Protein AF-A0A1Y3N345-F1 (afdb_monomer_lite)

Sequence (117 aa):
MEIDKEPIRRPPRFFGNREAVEAYVSHCRTNFASYPNRFPDEGRKVLYLLNNMGGFAYEWGSKLISRYPAYTNNSELFITRIKNTFGDPDLEFHHQRQFRALRQHGIGNALDYVNEF

Structure (mmCIF, N/CA/C/O backbone):
data_AF-A0A1Y3N345-F1
#
_entry.id   AF-A0A1Y3N345-F1
#
loop_
_atom_site.group_PDB
_atom_site.id
_atom_site.type_symbol
_atom_site.label_atom_id
_atom_site.label_alt_id
_atom_site.label_comp_id
_atom_site.label_asym_id
_atom_site.label_entity_id
_atom_site.label_seq_id
_atom_site.pdbx_PDB_ins_code
_atom_site.Cartn_x
_atom_site.Cartn_y
_atom_site.Cartn_z
_atom_site.occupancy
_atom_site.B_iso_or_equiv
_atom_site.auth_seq_id
_atom_site.auth_comp_id
_atom_site.auth_asym_id
_atom_site.auth_atom_id
_atom_site.pdbx_PDB_model_num
ATOM 1 N N . MET A 1 1 ? -23.787 -26.239 -9.155 1.00 37.50 1 MET A N 1
ATOM 2 C CA . MET A 1 1 ? -23.810 -24.904 -8.520 1.00 37.50 1 MET A CA 1
ATOM 3 C C . MET A 1 1 ? -22.422 -24.310 -8.704 1.00 37.50 1 MET A C 1
ATOM 5 O O . MET A 1 1 ? -21.595 -24.342 -7.804 1.00 37.50 1 MET A O 1
ATOM 9 N N . GLU A 1 2 ? -22.115 -23.916 -9.936 1.00 42.03 2 GLU A N 1
ATOM 10 C CA . GLU A 1 2 ? -20.820 -23.340 -10.282 1.00 42.03 2 GLU A CA 1
ATOM 11 C C . GLU A 1 2 ? -20.984 -21.836 -10.092 1.00 42.03 2 GLU A C 1
ATOM 13 O O . GLU A 1 2 ? -21.646 -21.170 -10.880 1.00 42.03 2 GLU A O 1
ATOM 18 N N . ILE A 1 3 ? -20.539 -21.333 -8.940 1.00 49.69 3 ILE A N 1
ATOM 19 C CA . ILE A 1 3 ? -20.496 -19.892 -8.708 1.00 49.69 3 ILE A CA 1
ATOM 20 C C . ILE A 1 3 ? -19.480 -19.370 -9.710 1.00 49.69 3 ILE A C 1
ATOM 22 O O . ILE A 1 3 ? -18.290 -19.652 -9.559 1.00 49.69 3 ILE A O 1
ATOM 26 N N . ASP A 1 4 ? -19.981 -18.679 -10.728 1.00 45.56 4 ASP A N 1
ATOM 27 C CA . ASP A 1 4 ? -19.209 -17.943 -11.713 1.00 45.56 4 ASP A CA 1
ATOM 28 C C . ASP A 1 4 ? -18.150 -17.113 -10.971 1.00 45.56 4 ASP A C 1
ATOM 30 O O . ASP A 1 4 ? -18.431 -16.126 -10.285 1.00 45.56 4 ASP A O 1
ATOM 34 N N . LYS A 1 5 ? -16.917 -17.626 -10.958 1.00 52.75 5 LYS A N 1
ATOM 35 C CA . LYS A 1 5 ? -15.772 -16.926 -10.391 1.00 52.75 5 LYS A CA 1
ATOM 36 C C . LYS A 1 5 ? -15.257 -16.026 -11.495 1.00 52.75 5 LYS A C 1
ATOM 38 O O . LYS A 1 5 ? -14.201 -16.325 -12.052 1.00 52.75 5 LYS A O 1
ATOM 43 N N . GLU A 1 6 ? -15.979 -14.944 -11.782 1.00 52.47 6 GLU A N 1
ATOM 44 C CA . GLU A 1 6 ? -15.460 -13.864 -12.618 1.00 52.47 6 GLU A CA 1
ATOM 45 C C . GLU A 1 6 ? -14.009 -13.588 -12.184 1.00 52.47 6 GLU A C 1
ATOM 47 O O . GLU A 1 6 ? -13.742 -13.334 -10.994 1.00 52.47 6 GLU A O 1
ATOM 52 N N . PRO A 1 7 ? -13.026 -13.769 -13.086 1.00 56.91 7 PRO A N 1
ATOM 53 C CA . PRO A 1 7 ? -11.632 -13.686 -12.711 1.00 56.91 7 PRO A CA 1
ATOM 54 C C . PRO A 1 7 ? -11.356 -12.244 -12.310 1.00 56.91 7 PRO A C 1
ATOM 56 O O . PRO A 1 7 ? -11.378 -11.343 -13.149 1.00 56.91 7 PRO A O 1
ATOM 59 N N . ILE A 1 8 ? -11.078 -12.030 -11.019 1.00 60.16 8 ILE A N 1
ATOM 60 C CA . ILE A 1 8 ? -10.605 -10.736 -10.528 1.00 60.16 8 ILE A CA 1
ATOM 61 C C . ILE A 1 8 ? -9.433 -10.348 -11.425 1.00 60.16 8 ILE A C 1
ATOM 63 O O . ILE A 1 8 ? -8.432 -11.074 -11.491 1.00 60.16 8 ILE A O 1
ATOM 67 N N . ARG A 1 9 ? -9.584 -9.236 -12.154 1.00 57.22 9 ARG A N 1
ATOM 68 C CA . ARG A 1 9 ? -8.538 -8.735 -13.040 1.00 57.22 9 ARG A CA 1
ATOM 69 C C . ARG A 1 9 ? -7.312 -8.491 -12.178 1.00 57.22 9 ARG A C 1
ATOM 71 O O . ARG A 1 9 ? -7.319 -7.624 -11.303 1.00 57.22 9 ARG A O 1
ATOM 78 N N . ARG A 1 10 ? -6.286 -9.321 -12.380 1.00 58.09 10 ARG A N 1
ATOM 79 C CA . ARG A 1 10 ? -5.028 -9.181 -11.656 1.00 58.09 10 ARG A CA 1
ATOM 80 C C . ARG A 1 10 ? -4.414 -7.861 -12.114 1.00 58.09 10 ARG A C 1
ATOM 82 O O . ARG A 1 10 ? -4.183 -7.723 -13.319 1.00 58.09 10 ARG A O 1
ATOM 89 N N . PRO A 1 11 ? -4.180 -6.892 -11.217 1.00 61.84 11 PRO A N 1
ATOM 90 C CA . PRO A 1 11 ? -3.441 -5.702 -11.593 1.00 61.84 11 PRO A CA 1
ATOM 91 C C . PRO A 1 11 ? -2.064 -6.097 -12.154 1.00 61.84 11 PRO A C 1
ATOM 93 O O . PRO A 1 11 ? -1.522 -7.154 -11.803 1.00 61.84 11 PRO A O 1
ATOM 96 N N . PRO A 1 12 ? -1.479 -5.263 -13.027 1.00 62.78 12 PRO A N 1
ATOM 97 C CA . PRO A 1 12 ? -0.092 -5.436 -13.437 1.00 62.78 12 PRO A CA 1
ATOM 98 C C . PRO A 1 12 ? 0.797 -5.488 -12.188 1.00 62.78 12 PRO A C 1
ATOM 100 O O . PRO A 1 12 ? 0.618 -4.687 -11.267 1.00 62.78 12 PRO A O 1
ATOM 103 N N . ARG A 1 13 ? 1.726 -6.454 -12.134 1.00 68.56 13 ARG A N 1
ATOM 104 C CA . ARG A 1 13 ? 2.612 -6.620 -10.972 1.00 68.56 13 ARG A CA 1
ATOM 105 C C . ARG A 1 13 ? 3.382 -5.328 -10.726 1.00 68.56 13 ARG A C 1
ATOM 107 O O . ARG A 1 13 ? 4.069 -4.832 -11.619 1.00 68.56 13 ARG A O 1
ATOM 114 N N . PHE A 1 14 ? 3.283 -4.814 -9.508 1.00 76.94 14 PHE A N 1
ATOM 115 C CA . PHE A 1 14 ? 3.962 -3.594 -9.104 1.00 76.94 14 PHE A CA 1
ATOM 116 C C . PHE A 1 14 ? 5.340 -3.913 -8.518 1.00 76.94 14 PHE A C 1
ATOM 118 O O . PHE A 1 14 ? 5.434 -4.554 -7.475 1.00 76.94 14 PHE A O 1
ATOM 125 N N . PHE A 1 15 ? 6.409 -3.452 -9.168 1.00 79.88 15 PHE A N 1
ATOM 126 C CA . PHE A 1 15 ? 7.792 -3.719 -8.744 1.00 79.88 15 PHE A CA 1
ATOM 127 C C . PHE A 1 15 ? 8.469 -2.546 -8.015 1.00 79.88 15 PHE A C 1
ATOM 129 O O . PHE A 1 15 ? 9.641 -2.653 -7.667 1.00 79.88 15 PHE A O 1
ATOM 136 N N . GLY A 1 16 ? 7.753 -1.443 -7.763 1.00 75.50 16 GLY A N 1
ATOM 137 C CA . GLY A 1 16 ? 8.324 -0.226 -7.161 1.00 75.50 16 GLY A CA 1
ATOM 138 C C . GLY A 1 16 ? 8.439 0.972 -8.110 1.00 75.50 16 GLY A C 1
ATOM 139 O O . GLY A 1 16 ? 8.977 2.000 -7.718 1.00 75.50 16 GLY A O 1
ATOM 140 N N . ASN A 1 17 ? 7.942 0.864 -9.347 1.00 80.00 17 ASN A N 1
ATOM 141 C CA . ASN A 1 17 ? 8.042 1.932 -10.346 1.00 80.00 17 ASN A CA 1
ATOM 142 C C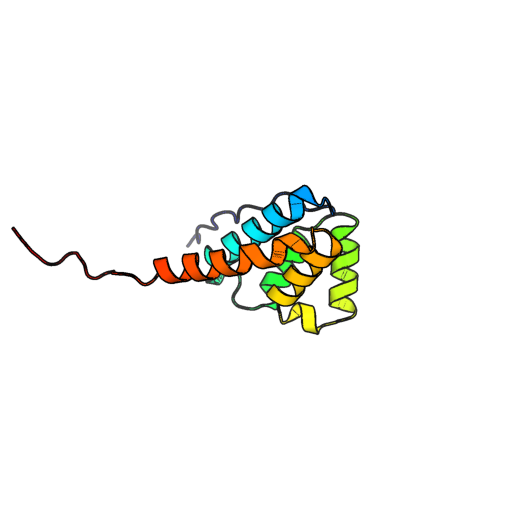 . ASN A 1 17 ? 7.076 3.081 -10.037 1.00 80.00 17 ASN A C 1
ATOM 144 O O . ASN A 1 17 ? 5.864 2.873 -10.030 1.00 80.00 17 ASN A O 1
ATOM 148 N N . ARG A 1 18 ? 7.597 4.299 -9.871 1.00 77.44 18 ARG A N 1
ATOM 149 C CA . ARG A 1 18 ? 6.826 5.502 -9.510 1.00 77.44 18 ARG A CA 1
ATOM 150 C C . ARG A 1 18 ? 5.619 5.764 -10.406 1.00 77.44 18 ARG A C 1
ATOM 152 O O . ARG A 1 18 ? 4.517 5.979 -9.912 1.00 77.44 18 ARG A O 1
ATOM 159 N N . GLU A 1 19 ? 5.809 5.651 -11.716 1.00 76.69 19 GLU A N 1
ATOM 160 C CA . GLU A 1 19 ? 4.760 5.868 -12.722 1.00 76.69 19 GLU A CA 1
ATOM 161 C C . GLU A 1 19 ? 3.628 4.832 -12.628 1.00 76.69 19 GLU A C 1
ATOM 163 O O . GLU A 1 19 ? 2.482 5.106 -12.978 1.00 76.69 19 GLU A O 1
ATOM 168 N N . ALA A 1 20 ? 3.926 3.639 -12.105 1.00 80.19 20 ALA A N 1
ATOM 169 C CA . ALA A 1 20 ? 2.959 2.560 -11.958 1.00 80.19 20 ALA A CA 1
ATOM 170 C C . ALA A 1 20 ? 2.189 2.613 -10.628 1.00 80.19 20 ALA A C 1
ATOM 172 O O . ALA A 1 20 ? 1.172 1.931 -10.515 1.00 80.19 20 ALA A O 1
ATOM 173 N N . VAL A 1 21 ? 2.631 3.397 -9.632 1.00 83.12 21 VAL A N 1
ATOM 174 C CA . VAL A 1 21 ? 2.012 3.450 -8.290 1.00 83.12 21 VAL A CA 1
ATOM 175 C C . VAL A 1 21 ? 0.553 3.887 -8.364 1.00 83.12 21 VAL A C 1
ATOM 177 O O . VAL A 1 21 ? -0.317 3.238 -7.786 1.00 83.12 21 VAL A O 1
ATOM 180 N N . GLU A 1 22 ? 0.267 4.966 -9.091 1.00 81.38 22 GLU A N 1
ATOM 181 C CA . GLU A 1 22 ? -1.089 5.517 -9.177 1.00 81.38 22 GLU A CA 1
ATOM 182 C C . GLU A 1 22 ? -2.038 4.584 -9.929 1.00 81.38 22 GLU A C 1
ATOM 184 O O . GLU A 1 22 ? -3.153 4.326 -9.465 1.00 81.38 22 GLU A O 1
ATOM 189 N N . ALA A 1 23 ? -1.582 4.022 -11.053 1.00 82.06 23 ALA A N 1
ATOM 190 C CA . ALA A 1 23 ? -2.345 3.042 -11.819 1.00 82.06 23 ALA A CA 1
ATOM 191 C C . ALA A 1 23 ? -2.625 1.785 -10.981 1.00 82.06 23 ALA A C 1
ATOM 193 O O . ALA A 1 23 ? -3.752 1.288 -10.948 1.00 82.06 23 ALA A O 1
ATOM 194 N N . TYR A 1 24 ? -1.619 1.315 -10.245 1.00 84.75 24 TYR A N 1
ATOM 195 C CA . TYR A 1 24 ? -1.712 0.169 -9.355 1.00 84.75 24 TYR A CA 1
ATOM 196 C C . TYR A 1 24 ? -2.726 0.381 -8.222 1.00 84.75 24 TYR A C 1
ATOM 198 O O . TYR A 1 24 ? -3.642 -0.428 -8.042 1.00 84.75 24 TYR A O 1
ATOM 206 N N . VAL A 1 25 ? -2.603 1.488 -7.482 1.00 85.62 25 VAL A N 1
ATOM 207 C CA . VAL A 1 25 ? -3.507 1.831 -6.375 1.00 85.62 25 VAL A CA 1
ATOM 208 C C . VAL A 1 25 ? -4.934 2.016 -6.881 1.00 85.62 25 VAL A C 1
ATOM 210 O O . VAL A 1 25 ? -5.871 1.490 -6.277 1.00 85.62 25 VAL A O 1
ATOM 213 N N . SER A 1 26 ? -5.108 2.725 -7.998 1.00 83.69 26 SER A N 1
ATOM 214 C CA . SER A 1 26 ? -6.426 2.952 -8.596 1.00 83.69 26 SER A CA 1
ATOM 215 C C . SER A 1 26 ? -7.085 1.631 -8.983 1.00 83.69 26 SER A C 1
ATOM 217 O O . SER A 1 26 ? -8.228 1.390 -8.607 1.00 83.69 26 SER A O 1
ATOM 219 N N . HIS A 1 27 ? -6.341 0.725 -9.623 1.00 83.62 27 HIS A N 1
ATOM 220 C CA . HIS A 1 27 ? -6.843 -0.596 -9.996 1.00 83.62 27 HIS A CA 1
ATOM 221 C C . HIS A 1 27 ? -7.230 -1.445 -8.775 1.00 83.62 27 HIS A C 1
ATOM 223 O O . HIS A 1 27 ? -8.261 -2.122 -8.780 1.00 83.62 27 HIS A O 1
ATOM 229 N N . CYS A 1 28 ? -6.435 -1.402 -7.701 1.00 84.50 28 CYS A N 1
ATOM 230 C CA . CYS A 1 28 ? -6.758 -2.106 -6.460 1.00 84.50 28 CYS A CA 1
ATOM 231 C C . CYS A 1 28 ? -8.041 -1.565 -5.824 1.00 84.50 28 CYS A C 1
ATOM 233 O O . CYS A 1 28 ? -8.919 -2.345 -5.463 1.00 84.50 28 CYS A O 1
ATOM 235 N N . ARG A 1 29 ? -8.192 -0.238 -5.755 1.00 85.00 29 ARG A N 1
ATOM 236 C CA . ARG A 1 29 ? -9.405 0.388 -5.222 1.00 85.00 29 ARG A CA 1
ATOM 237 C C . ARG A 1 29 ? -10.641 0.090 -6.073 1.00 85.00 29 ARG A C 1
ATOM 239 O O . ARG A 1 29 ? -11.692 -0.193 -5.504 1.00 85.00 29 ARG A O 1
ATOM 246 N N . THR A 1 30 ? -10.521 0.083 -7.403 1.00 82.06 30 THR A N 1
ATOM 247 C CA . THR A 1 30 ? -11.606 -0.357 -8.294 1.00 82.06 30 THR A CA 1
ATOM 248 C C . THR A 1 30 ? -12.008 -1.795 -7.984 1.00 82.06 30 THR A C 1
ATOM 250 O O . THR A 1 30 ? -13.185 -2.051 -7.772 1.00 82.06 30 THR A O 1
ATOM 253 N N . ASN A 1 31 ? -11.054 -2.720 -7.846 1.00 81.56 31 ASN A N 1
ATOM 254 C CA . ASN A 1 31 ? -11.361 -4.109 -7.490 1.00 81.56 31 ASN A CA 1
ATOM 255 C C . ASN A 1 31 ? -12.042 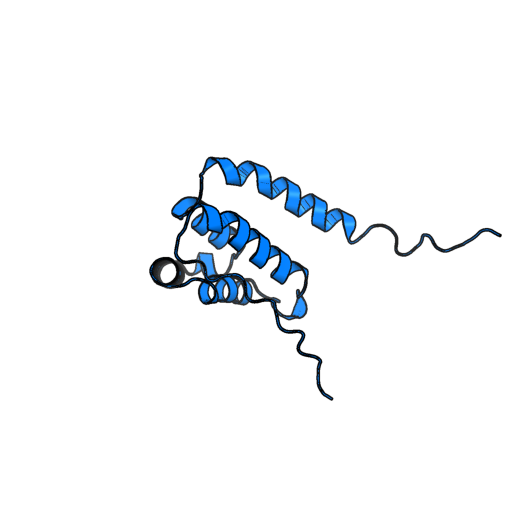-4.239 -6.116 1.00 81.56 31 ASN A C 1
ATOM 257 O O . ASN A 1 31 ? -12.963 -5.042 -5.967 1.00 81.56 31 ASN A O 1
ATOM 261 N N . PHE A 1 32 ? -11.637 -3.446 -5.120 1.00 83.50 32 PHE A N 1
ATOM 262 C CA . PHE A 1 32 ? -12.300 -3.433 -3.810 1.00 83.50 32 PHE A CA 1
ATOM 263 C C . PHE A 1 32 ? -13.742 -2.929 -3.889 1.00 83.50 32 PHE A C 1
ATOM 265 O O . PHE A 1 32 ? -14.603 -3.447 -3.182 1.00 83.50 32 PHE A O 1
ATOM 272 N N . ALA A 1 33 ? -14.005 -1.947 -4.754 1.00 80.25 33 ALA A N 1
ATOM 273 C CA . ALA A 1 33 ? -15.343 -1.412 -4.983 1.00 80.25 33 ALA A CA 1
ATOM 274 C C . ALA A 1 33 ? -16.222 -2.353 -5.825 1.00 80.25 33 ALA A C 1
ATOM 276 O O . ALA A 1 33 ? -17.408 -2.480 -5.542 1.00 80.25 33 ALA A O 1
ATOM 277 N N . SER A 1 34 ? -15.651 -3.027 -6.827 1.00 75.12 34 SER A N 1
ATOM 278 C CA . SER A 1 34 ? -16.368 -3.958 -7.708 1.00 75.12 34 SER A CA 1
ATOM 279 C C . SER A 1 34 ? -16.700 -5.285 -7.029 1.00 75.12 34 SER A C 1
ATOM 281 O O . SER A 1 34 ? -17.732 -5.877 -7.324 1.00 75.12 34 SER A O 1
ATOM 283 N N . TYR A 1 35 ? -15.859 -5.752 -6.099 1.00 79.88 35 TYR A N 1
ATOM 284 C CA . TYR A 1 35 ? -16.034 -7.047 -5.434 1.00 79.88 35 TYR A CA 1
ATOM 285 C C . TYR A 1 35 ? -16.061 -6.922 -3.902 1.00 79.88 35 TYR A C 1
ATOM 287 O O . TYR A 1 35 ? -15.253 -7.563 -3.220 1.00 79.88 35 TYR A O 1
ATOM 295 N N . PRO A 1 36 ? -17.000 -6.157 -3.314 1.00 76.75 36 PRO A N 1
ATOM 296 C CA . PRO A 1 36 ? -17.034 -5.920 -1.868 1.00 76.75 36 PRO A CA 1
ATOM 297 C C . PRO A 1 36 ? -17.171 -7.225 -1.067 1.00 76.75 36 PRO A C 1
ATOM 299 O O . PRO A 1 36 ? -16.556 -7.376 -0.015 1.00 76.75 36 PRO A O 1
ATOM 302 N N . ASN A 1 37 ? -17.881 -8.220 -1.611 1.00 78.62 37 ASN A N 1
ATOM 303 C CA . ASN A 1 37 ? -18.072 -9.526 -0.974 1.00 78.62 37 ASN A CA 1
ATOM 304 C C . ASN A 1 37 ? -16.776 -10.365 -0.875 1.00 78.62 37 ASN A C 1
ATOM 306 O O . ASN A 1 37 ? -16.686 -11.293 -0.077 1.00 78.62 37 ASN A O 1
ATOM 310 N N . ARG A 1 38 ? -15.752 -10.061 -1.688 1.00 75.38 38 ARG A N 1
ATOM 311 C CA . ARG A 1 38 ? -14.443 -10.749 -1.670 1.00 75.38 38 ARG A CA 1
ATOM 312 C C . ARG A 1 38 ? -13.429 -10.065 -0.755 1.00 75.38 38 ARG A C 1
ATOM 314 O O . ARG A 1 38 ? -12.436 -10.691 -0.385 1.00 75.38 38 ARG A O 1
ATOM 321 N N . PHE A 1 39 ? -13.698 -8.820 -0.365 1.00 81.44 39 PHE A N 1
ATOM 322 C CA . PHE A 1 39 ? -12.849 -8.013 0.508 1.00 81.44 39 PHE A CA 1
ATOM 323 C C . PHE A 1 39 ? -13.629 -7.484 1.729 1.00 81.44 39 PHE A C 1
ATOM 325 O O . PHE A 1 39 ? -13.700 -6.267 1.920 1.00 81.44 39 PHE A O 1
ATOM 332 N N . PRO A 1 40 ? -14.218 -8.375 2.557 1.00 80.75 40 PRO A N 1
ATOM 333 C CA . PRO A 1 40 ? -15.055 -7.976 3.692 1.00 80.75 40 PRO A CA 1
ATOM 334 C C . PRO A 1 40 ? -14.269 -7.324 4.842 1.00 80.75 40 PRO A C 1
ATOM 336 O O . PRO A 1 40 ? -14.857 -6.631 5.666 1.00 80.75 40 PRO A O 1
ATOM 339 N N . ASP A 1 41 ? -12.951 -7.514 4.893 1.00 87.44 41 ASP A N 1
ATOM 340 C CA . ASP A 1 41 ? -12.068 -6.969 5.923 1.00 87.44 41 ASP A CA 1
ATOM 341 C C . ASP A 1 41 ? -10.840 -6.277 5.327 1.00 87.44 41 ASP A C 1
ATOM 343 O O . ASP A 1 41 ? -10.389 -6.559 4.212 1.00 87.44 41 ASP A O 1
ATOM 347 N N . GLU A 1 42 ? -10.293 -5.347 6.108 1.00 85.50 42 GLU A N 1
ATOM 348 C CA . GLU A 1 42 ? -9.113 -4.564 5.741 1.00 85.50 42 GLU A CA 1
ATOM 349 C C . GLU A 1 42 ? -7.877 -5.452 5.549 1.00 85.50 42 GLU A C 1
ATOM 351 O O . GLU A 1 42 ? -7.093 -5.216 4.630 1.00 85.50 42 GLU A O 1
ATOM 356 N N . GLY A 1 43 ? -7.760 -6.535 6.325 1.00 86.12 43 GLY A N 1
ATOM 357 C CA . GLY A 1 43 ? -6.683 -7.515 6.191 1.00 86.12 43 GLY A CA 1
ATOM 358 C C . GLY A 1 43 ? -6.638 -8.145 4.801 1.00 86.12 43 GLY A C 1
ATOM 359 O O . GLY A 1 43 ? -5.585 -8.167 4.165 1.00 86.12 43 GLY A O 1
ATOM 360 N N . ARG A 1 44 ? -7.781 -8.589 4.267 1.00 86.12 44 ARG A N 1
ATOM 361 C CA . ARG A 1 44 ? -7.883 -9.132 2.903 1.00 86.12 44 ARG A CA 1
ATOM 362 C C . ARG A 1 44 ? -7.529 -8.102 1.834 1.00 86.12 44 ARG A C 1
ATOM 364 O O . ARG A 1 44 ? -6.888 -8.467 0.849 1.00 86.12 44 ARG A O 1
ATOM 371 N N . LYS A 1 45 ? -7.883 -6.826 2.023 1.00 88.25 45 LYS A N 1
ATOM 372 C CA . LYS A 1 45 ? -7.481 -5.738 1.110 1.00 88.25 45 LYS A CA 1
ATOM 373 C C . LYS A 1 45 ? -5.969 -5.522 1.128 1.00 88.25 45 LYS A C 1
ATOM 375 O O . LYS A 1 45 ? -5.352 -5.434 0.069 1.00 88.25 45 LYS A O 1
ATOM 380 N N . VAL A 1 46 ? -5.358 -5.497 2.312 1.00 88.69 46 VAL A N 1
ATOM 381 C CA . VAL A 1 46 ? -3.903 -5.343 2.476 1.00 88.69 46 VAL A CA 1
ATOM 382 C C . VAL A 1 46 ? -3.156 -6.535 1.889 1.00 88.69 46 VAL A C 1
ATOM 384 O O . VAL A 1 46 ? -2.189 -6.352 1.157 1.00 88.69 46 VAL A O 1
ATOM 387 N N . LEU A 1 47 ? -3.630 -7.758 2.128 1.00 87.75 47 LEU A N 1
ATOM 388 C CA . LEU A 1 47 ? -3.052 -8.963 1.533 1.00 87.75 47 LEU A CA 1
ATOM 389 C C . LEU A 1 47 ? -3.189 -8.972 0.010 1.00 87.75 47 LEU A C 1
ATOM 391 O O . LEU A 1 47 ? -2.278 -9.416 -0.683 1.00 87.75 47 LEU A O 1
ATOM 395 N N . TYR A 1 48 ? -4.299 -8.469 -0.531 1.00 87.75 48 TYR A N 1
ATOM 396 C CA . TYR A 1 48 ? -4.454 -8.301 -1.973 1.00 87.75 48 TYR A CA 1
ATOM 397 C C . TYR A 1 48 ? -3.463 -7.277 -2.529 1.00 87.75 48 TYR A C 1
ATOM 399 O O . TYR A 1 48 ? -2.817 -7.545 -3.541 1.00 87.75 48 TYR A O 1
ATOM 407 N N . LEU A 1 49 ? -3.284 -6.143 -1.845 1.00 88.69 49 LEU A N 1
ATOM 408 C CA . LEU A 1 49 ? -2.255 -5.165 -2.193 1.00 88.69 49 LEU A CA 1
ATOM 409 C C . LEU A 1 49 ? -0.855 -5.778 -2.107 1.00 88.69 49 LEU A C 1
ATOM 411 O O . LEU A 1 49 ? -0.028 -5.513 -2.961 1.00 88.69 49 LEU A O 1
ATOM 415 N N . LEU A 1 50 ? -0.556 -6.611 -1.118 1.00 88.06 50 LEU A N 1
ATOM 416 C CA . LEU A 1 50 ? 0.763 -7.226 -1.013 1.00 88.06 50 LEU A CA 1
ATOM 417 C 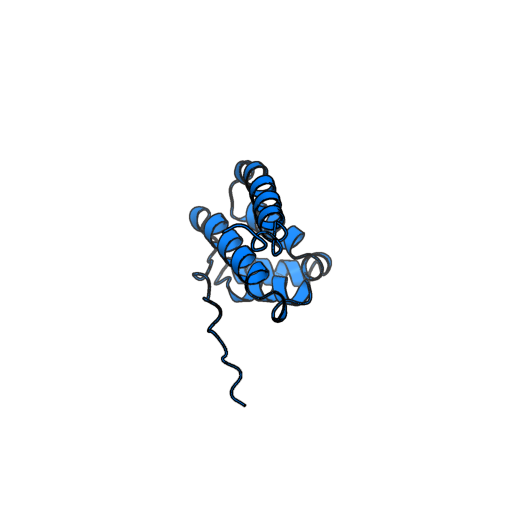C . LEU A 1 50 ? 1.000 -8.257 -2.126 1.00 88.06 50 LEU A C 1
ATOM 419 O O . LEU A 1 50 ? 2.031 -8.221 -2.786 1.00 88.06 50 LEU A O 1
ATOM 423 N N . ASN A 1 51 ? 0.032 -9.142 -2.380 1.00 86.19 51 ASN A N 1
ATOM 424 C CA . ASN A 1 51 ? 0.150 -10.220 -3.371 1.00 86.19 51 ASN A CA 1
ATOM 425 C C . ASN A 1 51 ? 0.329 -9.727 -4.811 1.00 86.19 51 ASN A C 1
ATOM 427 O O . ASN A 1 51 ? 0.827 -10.466 -5.659 1.00 86.19 51 ASN A O 1
ATOM 431 N N . ASN A 1 52 ? -0.102 -8.502 -5.104 1.00 85.00 52 ASN A N 1
ATOM 432 C CA . ASN A 1 52 ? 0.072 -7.901 -6.420 1.00 85.00 52 ASN A CA 1
ATOM 433 C C . ASN A 1 52 ? 1.348 -7.044 -6.536 1.00 85.00 52 ASN A C 1
ATOM 435 O O . ASN A 1 52 ? 1.645 -6.522 -7.614 1.00 85.00 52 ASN A O 1
ATOM 439 N N . MET A 1 53 ? 2.136 -6.941 -5.463 1.00 86.50 53 MET A N 1
ATOM 440 C CA . MET A 1 53 ? 3.505 -6.433 -5.516 1.00 86.50 53 MET A CA 1
ATOM 441 C C . MET A 1 53 ? 4.478 -7.552 -5.886 1.00 86.50 53 MET A C 1
ATOM 443 O O . MET A 1 53 ? 4.266 -8.723 -5.578 1.00 86.50 53 MET A O 1
ATOM 447 N N . GLY A 1 54 ? 5.580 -7.190 -6.533 1.00 84.56 54 GLY A N 1
ATOM 448 C CA . GLY A 1 54 ? 6.671 -8.095 -6.870 1.00 84.56 54 GLY A CA 1
ATOM 449 C C . GLY A 1 54 ? 8.030 -7.515 -6.494 1.00 84.56 54 GLY A C 1
ATOM 450 O O . GLY A 1 54 ? 8.188 -6.303 -6.347 1.00 84.56 54 GLY A O 1
ATOM 451 N N . GLY A 1 55 ? 9.022 -8.396 -6.352 1.00 84.56 55 GLY A N 1
ATOM 452 C CA . GLY A 1 55 ? 10.413 -8.019 -6.090 1.00 84.56 55 GLY A CA 1
ATOM 453 C C . GLY A 1 55 ? 10.568 -7.141 -4.847 1.00 84.56 55 GLY A C 1
ATOM 454 O O . GLY A 1 55 ? 10.018 -7.444 -3.787 1.00 84.56 55 GLY A O 1
ATOM 455 N N . PHE A 1 56 ? 11.277 -6.023 -5.005 1.00 85.00 56 PHE A N 1
ATOM 456 C CA . PHE A 1 56 ? 11.593 -5.093 -3.921 1.00 85.00 56 PHE A CA 1
ATOM 457 C C . PHE A 1 56 ? 10.348 -4.524 -3.219 1.00 85.00 56 PHE A C 1
ATOM 459 O O . PHE A 1 56 ? 10.337 -4.389 -1.995 1.00 85.00 56 PHE A O 1
ATOM 466 N N . ALA A 1 57 ? 9.274 -4.238 -3.963 1.00 86.44 57 ALA A N 1
ATOM 467 C CA . ALA A 1 57 ? 8.039 -3.708 -3.384 1.00 86.44 57 ALA A CA 1
ATOM 468 C C . ALA A 1 57 ? 7.356 -4.718 -2.448 1.00 86.44 57 ALA A C 1
ATOM 470 O O . ALA A 1 57 ? 6.885 -4.344 -1.373 1.00 86.44 57 ALA A O 1
ATOM 471 N N . TYR A 1 58 ? 7.358 -6.003 -2.821 1.00 88.19 58 TYR A N 1
ATOM 472 C CA . TYR A 1 58 ? 6.832 -7.071 -1.972 1.00 88.19 58 TYR A CA 1
ATOM 473 C C . TYR A 1 58 ? 7.673 -7.238 -0.705 1.00 88.19 58 TYR A C 1
ATOM 475 O O . TYR A 1 58 ? 7.123 -7.289 0.393 1.00 88.19 58 TYR A O 1
ATOM 483 N N . GLU A 1 59 ? 9.004 -7.279 -0.833 1.00 88.19 59 GLU A N 1
ATOM 484 C CA . GLU A 1 59 ? 9.894 -7.399 0.327 1.00 88.19 59 GLU A CA 1
ATOM 485 C C . GLU A 1 59 ? 9.716 -6.239 1.310 1.00 88.19 59 GLU A C 1
ATOM 487 O O . GLU A 1 59 ? 9.623 -6.452 2.522 1.00 88.19 59 GLU A O 1
ATOM 492 N N . TRP A 1 60 ? 9.627 -5.011 0.795 1.00 90.19 60 TRP A N 1
ATOM 493 C CA . TRP A 1 60 ? 9.342 -3.827 1.596 1.00 90.19 60 TRP A CA 1
ATOM 494 C C . TRP A 1 60 ? 7.980 -3.930 2.295 1.00 90.19 60 TRP A C 1
ATOM 496 O O . TRP A 1 60 ? 7.895 -3.740 3.511 1.00 90.19 60 TRP A O 1
ATOM 506 N N . GLY A 1 61 ? 6.927 -4.280 1.550 1.00 87.38 61 GLY A N 1
ATOM 507 C CA . GLY A 1 61 ? 5.563 -4.369 2.071 1.00 87.38 61 GLY A CA 1
ATOM 508 C C . GLY A 1 61 ? 5.426 -5.454 3.135 1.00 87.38 61 GLY A C 1
ATOM 509 O O . GLY A 1 61 ? 4.858 -5.207 4.198 1.00 87.38 61 GLY A O 1
ATOM 510 N N . SER A 1 62 ? 6.024 -6.623 2.895 1.00 89.06 62 SER A N 1
ATOM 511 C CA . SER A 1 62 ? 6.038 -7.756 3.822 1.00 89.06 62 SER A CA 1
ATOM 512 C C . SER A 1 62 ? 6.749 -7.395 5.128 1.00 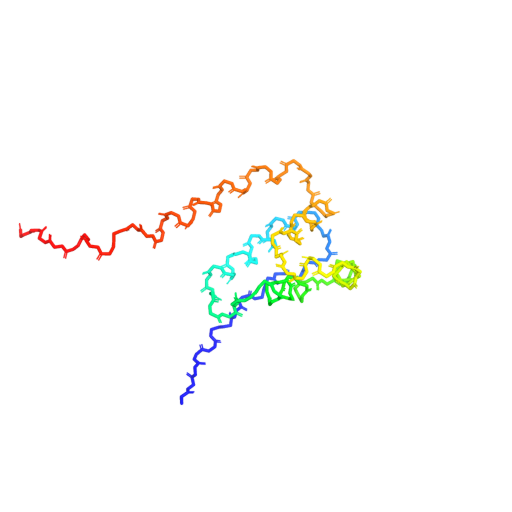89.06 62 SER A C 1
ATOM 514 O O . SER A 1 62 ? 6.253 -7.703 6.212 1.00 89.06 62 SER A O 1
ATOM 516 N N . LYS A 1 63 ? 7.892 -6.697 5.054 1.00 90.38 63 LYS A N 1
ATOM 517 C CA . LYS A 1 63 ? 8.602 -6.206 6.247 1.00 90.38 63 LYS A CA 1
ATOM 518 C C . LYS A 1 63 ? 7.781 -5.159 7.000 1.00 90.38 63 LYS A C 1
ATOM 520 O O . LYS A 1 63 ? 7.759 -5.181 8.230 1.00 90.38 63 LYS A O 1
ATOM 525 N N . LEU A 1 64 ? 7.090 -4.266 6.286 1.00 87.69 64 LEU A N 1
ATOM 526 C CA . LEU A 1 64 ? 6.268 -3.219 6.892 1.00 87.69 64 LEU A CA 1
ATOM 527 C C . LEU A 1 64 ? 5.110 -3.812 7.705 1.00 87.69 64 LEU A C 1
ATOM 529 O O . LEU A 1 64 ? 4.971 -3.473 8.878 1.00 87.69 64 LEU A O 1
ATOM 533 N N . ILE A 1 65 ? 4.322 -4.720 7.122 1.00 88.06 65 ILE A N 1
ATOM 534 C CA . ILE A 1 65 ? 3.176 -5.328 7.820 1.00 88.06 65 ILE A CA 1
ATOM 535 C C . ILE A 1 65 ? 3.615 -6.255 8.958 1.00 88.06 65 ILE A C 1
ATOM 537 O O . ILE A 1 65 ? 2.949 -6.315 9.988 1.00 88.06 65 ILE A O 1
ATOM 541 N N . SER A 1 66 ? 4.761 -6.933 8.810 1.00 88.44 66 SER A N 1
ATOM 542 C CA . SER A 1 66 ? 5.314 -7.787 9.864 1.00 88.44 66 SER A CA 1
ATOM 543 C C . SER A 1 66 ? 5.799 -6.972 11.061 1.00 88.44 66 SER A C 1
ATOM 545 O O . SER A 1 66 ? 5.722 -7.446 12.191 1.00 88.44 66 SER A O 1
ATOM 547 N N . ARG A 1 67 ? 6.320 -5.763 10.825 1.00 87.81 67 ARG A N 1
ATOM 548 C CA . ARG A 1 67 ? 6.824 -4.878 11.881 1.00 87.81 67 ARG A CA 1
ATOM 549 C C . ARG A 1 67 ? 5.723 -4.027 12.510 1.00 87.81 67 ARG A C 1
ATOM 551 O O . ARG A 1 67 ? 5.827 -3.666 13.678 1.00 87.81 67 ARG A O 1
ATOM 558 N N . TYR A 1 68 ? 4.687 -3.697 11.744 1.00 87.50 68 TYR A N 1
ATOM 559 C CA . TYR A 1 68 ? 3.635 -2.774 12.149 1.00 87.50 68 TYR A CA 1
ATOM 560 C C . TYR A 1 68 ? 2.249 -3.342 11.790 1.00 87.50 68 TYR A C 1
ATOM 562 O O . TYR A 1 68 ? 1.710 -3.046 10.720 1.00 87.50 68 TYR A O 1
ATOM 570 N N . PRO A 1 69 ? 1.610 -4.103 12.696 1.00 84.56 69 PRO A N 1
ATOM 571 C CA . PRO A 1 69 ? 0.316 -4.740 12.429 1.00 84.56 69 PRO A CA 1
ATOM 572 C C . PRO A 1 69 ? -0.831 -3.739 12.200 1.00 84.56 69 PRO A C 1
ATOM 574 O O . PRO A 1 69 ? -1.859 -4.094 11.628 1.00 84.56 69 PRO A O 1
ATOM 577 N N . ALA A 1 70 ? -0.653 -2.470 12.585 1.00 81.00 70 ALA A N 1
ATOM 578 C CA . ALA A 1 70 ? -1.603 -1.394 12.303 1.00 81.00 70 ALA A CA 1
ATOM 579 C C . ALA A 1 70 ? -1.886 -1.217 10.797 1.00 81.00 70 ALA A C 1
ATOM 581 O O . ALA A 1 70 ? -3.007 -0.875 10.429 1.00 81.00 70 ALA A O 1
ATOM 582 N N . TYR A 1 71 ? -0.907 -1.497 9.926 1.00 80.62 71 TYR A N 1
ATOM 583 C CA . TYR A 1 71 ? -1.091 -1.411 8.472 1.00 80.62 71 TYR A CA 1
ATOM 584 C C . TYR A 1 71 ? -1.912 -2.572 7.907 1.00 80.62 71 TYR A C 1
ATOM 586 O O . TYR A 1 71 ? -2.524 -2.416 6.860 1.00 80.62 71 TYR A O 1
ATOM 594 N N . THR A 1 72 ? -1.976 -3.713 8.600 1.00 84.69 72 THR A N 1
ATOM 595 C CA . THR A 1 72 ? -2.806 -4.862 8.202 1.00 84.69 72 THR A CA 1
ATOM 596 C C . THR A 1 72 ? -4.290 -4.602 8.457 1.00 84.69 72 THR A C 1
ATOM 598 O O . THR A 1 72 ? -5.141 -5.119 7.743 1.00 84.69 72 THR A O 1
ATOM 601 N N . ASN A 1 73 ? -4.610 -3.764 9.445 1.00 86.12 73 ASN A N 1
ATOM 602 C CA . ASN A 1 73 ? -5.989 -3.428 9.812 1.00 86.12 73 ASN A CA 1
ATOM 603 C C . ASN A 1 73 ? -6.510 -2.155 9.129 1.00 86.12 73 ASN A C 1
ATOM 605 O O . ASN A 1 73 ? -7.633 -1.737 9.398 1.00 86.12 73 ASN A O 1
ATOM 609 N N . ASN A 1 74 ? -5.703 -1.516 8.279 1.00 84.88 74 ASN A N 1
ATOM 610 C CA . ASN A 1 74 ? -6.076 -0.277 7.609 1.00 84.88 74 ASN A CA 1
ATOM 611 C C . ASN A 1 74 ? -5.457 -0.218 6.209 1.00 84.88 74 ASN A C 1
ATOM 613 O O . ASN A 1 74 ? -4.297 0.165 6.032 1.00 84.88 74 ASN A O 1
ATOM 617 N N . SER A 1 75 ? -6.255 -0.594 5.208 1.00 85.12 75 SER A N 1
ATOM 618 C CA . SER A 1 75 ? -5.801 -0.644 3.818 1.00 85.12 75 SER A CA 1
ATOM 619 C C . SER A 1 75 ? -5.456 0.736 3.262 1.00 85.12 75 SER A C 1
ATOM 621 O O . SER A 1 75 ? -4.486 0.862 2.518 1.00 85.12 75 SER A O 1
ATOM 623 N N . GLU A 1 76 ? -6.162 1.788 3.677 1.00 84.69 76 GLU A N 1
ATOM 624 C CA . GLU A 1 76 ? -5.875 3.160 3.248 1.00 84.69 76 GLU A CA 1
ATOM 625 C C . GLU A 1 76 ? -4.557 3.678 3.835 1.00 84.69 76 GLU A C 1
ATOM 627 O O . GLU A 1 76 ? -3.769 4.289 3.118 1.00 84.69 76 GLU A O 1
ATOM 632 N N . LEU A 1 77 ? -4.253 3.356 5.097 1.00 84.69 77 LEU A N 1
ATOM 633 C CA . LEU A 1 77 ? -2.959 3.684 5.701 1.00 84.69 77 LEU A CA 1
ATOM 634 C C . LEU A 1 77 ? -1.806 2.989 4.960 1.00 84.69 77 LEU A C 1
ATOM 636 O O . LEU A 1 77 ? -0.750 3.586 4.738 1.00 84.69 77 LEU A O 1
ATOM 640 N N . PHE A 1 78 ? -2.012 1.737 4.543 1.00 86.56 78 PHE A N 1
ATOM 641 C CA . PHE A 1 78 ? -1.046 1.008 3.725 1.00 86.56 78 PHE A CA 1
ATOM 642 C C . PHE A 1 78 ? -0.890 1.637 2.331 1.00 86.56 78 PHE A C 1
ATOM 644 O O . PHE A 1 78 ? 0.237 1.834 1.883 1.00 86.56 78 PHE A O 1
ATOM 651 N N . ILE A 1 79 ? -1.986 2.050 1.684 1.00 87.88 79 ILE A N 1
ATOM 652 C CA . ILE A 1 79 ? -1.967 2.762 0.394 1.00 87.88 79 ILE A CA 1
ATOM 653 C C . ILE A 1 79 ? -1.211 4.090 0.484 1.00 87.88 79 ILE A C 1
ATOM 655 O O . ILE A 1 79 ? -0.325 4.331 -0.335 1.00 87.88 79 ILE A O 1
ATOM 659 N N . THR A 1 80 ? -1.500 4.927 1.482 1.00 86.06 80 THR A N 1
ATOM 660 C CA . THR A 1 80 ? -0.756 6.173 1.727 1.00 86.06 80 THR A CA 1
ATOM 661 C C . THR A 1 80 ? 0.727 5.878 1.917 1.00 86.06 80 THR A C 1
ATOM 663 O O . THR A 1 80 ? 1.587 6.568 1.372 1.00 86.06 80 THR A O 1
ATOM 666 N N . ARG A 1 81 ? 1.076 4.807 2.634 1.00 85.81 81 ARG A N 1
ATOM 667 C CA . ARG A 1 81 ? 2.483 4.455 2.834 1.00 85.81 81 ARG A CA 1
ATOM 668 C C . ARG A 1 81 ? 3.169 3.983 1.549 1.00 85.81 81 ARG A C 1
ATOM 670 O O . ARG A 1 81 ? 4.336 4.319 1.347 1.00 85.81 81 ARG A O 1
ATOM 677 N N . ILE A 1 82 ? 2.462 3.257 0.680 1.00 86.88 82 ILE A N 1
ATOM 678 C CA . ILE A 1 82 ? 2.940 2.878 -0.661 1.00 86.88 82 ILE A CA 1
ATOM 679 C C . ILE A 1 82 ? 3.206 4.138 -1.490 1.00 86.88 82 ILE A C 1
ATOM 681 O O . ILE A 1 82 ? 4.297 4.279 -2.039 1.00 86.88 82 ILE A O 1
ATOM 685 N N . LYS A 1 83 ? 2.248 5.070 -1.538 1.00 85.12 83 LYS A N 1
ATOM 686 C CA . LYS A 1 83 ? 2.370 6.335 -2.278 1.00 85.12 83 LYS A CA 1
ATOM 687 C C . LYS A 1 83 ? 3.515 7.203 -1.769 1.00 85.12 83 LYS A C 1
ATOM 689 O O . LYS A 1 83 ? 4.305 7.679 -2.569 1.00 85.12 83 LYS A O 1
ATOM 694 N N . ASN A 1 84 ? 3.681 7.324 -0.456 1.00 84.44 84 ASN A N 1
ATOM 695 C CA . ASN A 1 84 ? 4.803 8.064 0.123 1.00 84.44 84 ASN A CA 1
ATOM 696 C C . ASN A 1 84 ? 6.168 7.415 -0.148 1.00 84.44 84 ASN A C 1
ATOM 698 O O . ASN A 1 84 ? 7.175 8.109 -0.202 1.00 84.44 84 ASN A O 1
ATOM 702 N N . THR A 1 85 ? 6.222 6.087 -0.284 1.00 85.56 85 THR A N 1
ATOM 703 C CA . THR A 1 85 ? 7.496 5.373 -0.472 1.00 85.56 85 THR A CA 1
ATOM 704 C C . THR A 1 85 ? 7.906 5.289 -1.937 1.00 85.56 85 THR A C 1
ATOM 706 O O . THR A 1 85 ? 9.084 5.425 -2.249 1.00 85.56 85 THR A O 1
ATOM 709 N N . PHE A 1 86 ? 6.948 5.044 -2.830 1.00 84.81 86 PHE A N 1
ATOM 710 C CA . PHE A 1 86 ? 7.218 4.793 -4.244 1.00 84.81 86 PHE A CA 1
ATOM 711 C C . PHE A 1 86 ? 6.672 5.874 -5.178 1.00 84.81 86 PHE A C 1
ATOM 713 O O . PHE A 1 86 ? 7.036 5.878 -6.346 1.00 84.81 86 PHE A O 1
ATOM 720 N N . GLY A 1 87 ? 5.766 6.733 -4.715 1.00 77.94 87 GLY A N 1
ATOM 721 C CA . GLY A 1 87 ? 5.054 7.722 -5.524 1.00 77.94 87 GLY A CA 1
ATOM 722 C C . GLY A 1 87 ? 5.651 9.130 -5.468 1.00 77.94 87 GLY A C 1
ATOM 723 O O . GLY A 1 87 ? 6.813 9.347 -5.119 1.00 77.94 87 GLY A O 1
ATOM 724 N N . ASP A 1 88 ? 4.842 10.103 -5.877 1.00 67.12 88 ASP A N 1
ATOM 725 C CA . ASP A 1 88 ? 5.106 11.534 -5.714 1.00 67.12 88 ASP A CA 1
ATOM 726 C C . ASP A 1 88 ? 4.307 12.045 -4.505 1.00 67.12 88 ASP A C 1
ATOM 728 O O . ASP A 1 88 ? 3.089 11.837 -4.480 1.00 67.12 88 ASP A O 1
ATOM 732 N N . PRO A 1 89 ? 4.930 12.712 -3.515 1.00 58.47 89 PRO A N 1
ATOM 733 C CA . PRO A 1 89 ? 4.210 13.239 -2.352 1.00 58.47 89 PRO A CA 1
ATOM 734 C C . PRO A 1 89 ? 3.109 14.253 -2.726 1.00 58.47 89 PRO A C 1
ATOM 736 O O . PRO A 1 89 ? 2.126 14.380 -2.000 1.00 58.47 89 PRO A O 1
ATOM 739 N N . ASP A 1 90 ? 3.218 14.916 -3.882 1.00 55.41 90 ASP A N 1
ATOM 740 C CA . ASP A 1 90 ? 2.263 15.931 -4.355 1.00 55.41 90 ASP A CA 1
ATOM 741 C C . ASP A 1 90 ? 0.935 15.347 -4.888 1.00 55.41 90 ASP A C 1
ATOM 743 O O . ASP A 1 90 ? -0.123 15.975 -4.809 1.00 55.41 90 ASP A O 1
ATOM 747 N N . LEU A 1 91 ? 0.948 14.109 -5.396 1.00 51.91 91 LEU A N 1
ATOM 748 C CA . LEU A 1 91 ? -0.214 13.492 -6.053 1.00 51.91 91 LEU A CA 1
ATOM 749 C C . LEU A 1 91 ? -1.310 13.057 -5.063 1.00 51.91 91 LEU A C 1
ATOM 751 O O . LEU A 1 91 ? -2.489 12.989 -5.421 1.00 51.91 91 LEU A O 1
ATOM 755 N N . GLU A 1 92 ? -0.969 12.790 -3.800 1.00 50.44 92 GLU A N 1
ATOM 756 C CA . GLU A 1 92 ? -1.903 12.230 -2.814 1.00 50.44 92 GLU A CA 1
ATOM 757 C C . GLU A 1 92 ? -3.090 13.170 -2.503 1.00 50.44 92 GLU A C 1
ATOM 759 O O . GLU A 1 92 ? -4.219 12.703 -2.308 1.00 50.44 92 GLU A O 1
ATOM 764 N N . PHE A 1 93 ? -2.883 14.489 -2.588 1.00 48.78 93 PHE A N 1
ATOM 765 C CA . PHE A 1 93 ? -3.918 15.502 -2.350 1.00 48.78 93 PHE A CA 1
ATOM 766 C C . PHE A 1 93 ? -5.049 15.506 -3.392 1.00 48.78 93 PHE A C 1
ATOM 768 O O . PHE A 1 93 ? -6.177 15.903 -3.080 1.00 48.78 93 PHE A O 1
ATOM 775 N N . HIS A 1 94 ? -4.794 15.062 -4.627 1.00 46.22 94 HIS A N 1
ATOM 776 C CA . HIS A 1 94 ? -5.774 15.177 -5.713 1.00 46.22 94 HIS A CA 1
ATOM 777 C C . HIS A 1 94 ? -6.763 13.996 -5.754 1.00 46.22 94 HIS A C 1
ATOM 779 O O . HIS A 1 94 ? -7.947 14.163 -6.061 1.00 46.22 94 HIS A O 1
ATOM 785 N N . HIS A 1 95 ? -6.320 12.794 -5.374 1.00 46.97 95 HIS A N 1
ATOM 786 C CA . HIS A 1 95 ? -7.091 11.562 -5.581 1.00 46.97 95 HIS A CA 1
ATOM 787 C C . HIS A 1 95 ? -8.118 11.249 -4.482 1.00 46.97 95 HIS A C 1
ATOM 789 O O . HIS A 1 95 ? -9.084 10.527 -4.741 1.00 46.97 95 HIS A O 1
ATOM 795 N N . GLN A 1 96 ? -7.978 11.806 -3.274 1.00 45.62 96 GLN A N 1
ATOM 796 C CA . GLN A 1 96 ? -8.950 11.583 -2.193 1.00 45.62 96 GLN A CA 1
ATOM 797 C C . GLN A 1 96 ? -10.324 12.220 -2.496 1.00 45.62 96 GLN A C 1
ATOM 799 O O . GLN A 1 96 ? -11.354 11.742 -2.015 1.00 45.62 96 GLN A O 1
ATOM 804 N N . ARG A 1 97 ? -10.362 13.250 -3.357 1.00 46.44 97 ARG A N 1
ATOM 805 C CA . ARG A 1 97 ? -11.605 13.885 -3.829 1.00 46.44 97 ARG A CA 1
ATOM 806 C C . ARG A 1 97 ? -12.393 13.005 -4.807 1.00 46.44 97 ARG A C 1
ATOM 808 O O . ARG A 1 97 ? -13.610 12.905 -4.683 1.00 46.44 97 ARG A O 1
ATOM 815 N N . GLN A 1 98 ? -11.707 12.311 -5.715 1.00 48.28 98 GLN A N 1
ATOM 816 C CA . GLN A 1 98 ? -12.332 11.474 -6.753 1.00 48.28 98 GLN A CA 1
ATOM 817 C C . GLN A 1 98 ? -13.055 10.248 -6.160 1.00 48.28 98 GLN A C 1
ATOM 819 O O . GLN A 1 98 ? -14.135 9.866 -6.607 1.00 48.28 98 GLN A O 1
ATOM 824 N N . PHE A 1 99 ? -12.516 9.664 -5.084 1.00 43.44 99 PHE A N 1
ATOM 825 C CA . PHE A 1 99 ? -13.116 8.490 -4.434 1.00 43.44 99 PHE A CA 1
ATOM 826 C C . PHE A 1 99 ? -14.426 8.781 -3.693 1.00 43.44 99 PHE A C 1
ATOM 828 O O . PHE A 1 99 ? -15.282 7.901 -3.593 1.00 43.44 99 PHE A O 1
ATOM 835 N N . ARG A 1 100 ? -14.621 10.011 -3.201 1.00 43.31 100 ARG A N 1
ATOM 836 C CA . ARG A 1 100 ? -15.906 10.421 -2.610 1.00 43.31 100 ARG A CA 1
ATOM 837 C C . ARG A 1 100 ? -16.974 10.657 -3.680 1.00 43.31 100 ARG A C 1
ATOM 839 O O . ARG A 1 100 ? -18.125 10.300 -3.448 1.00 43.31 100 ARG A O 1
ATOM 846 N N . ALA A 1 101 ? -16.583 11.145 -4.859 1.00 47.09 101 ALA A N 1
ATOM 847 C CA . ALA A 1 101 ? -17.492 11.332 -5.991 1.00 47.09 101 ALA A CA 1
ATOM 848 C C . ALA A 1 101 ? -18.014 9.994 -6.550 1.00 47.09 101 ALA A C 1
ATOM 850 O O . ALA A 1 101 ? -19.210 9.852 -6.795 1.00 47.09 101 ALA A O 1
ATOM 851 N N . LEU A 1 102 ? -17.156 8.970 -6.652 1.00 47.28 102 LEU A N 1
ATOM 852 C CA . LEU A 1 102 ? -17.555 7.637 -7.132 1.00 47.28 102 LEU A CA 1
ATOM 853 C C . LEU A 1 102 ? -18.524 6.908 -6.185 1.00 47.28 102 LEU A C 1
ATOM 855 O O . LEU A 1 102 ? -19.340 6.111 -6.637 1.00 47.28 102 LEU A O 1
ATOM 859 N N . ARG A 1 103 ? -18.487 7.203 -4.878 1.00 46.34 103 ARG A N 1
ATOM 860 C CA . ARG A 1 103 ? -19.463 6.674 -3.907 1.00 46.34 103 ARG A CA 1
ATOM 861 C C . ARG A 1 103 ? -20.806 7.406 -3.927 1.00 46.34 103 ARG A C 1
ATOM 863 O O . ARG A 1 103 ? -21.800 6.815 -3.521 1.00 46.34 103 ARG A O 1
ATOM 870 N N . GLN A 1 104 ? -20.854 8.652 -4.395 1.00 46.09 104 GLN A N 1
ATOM 8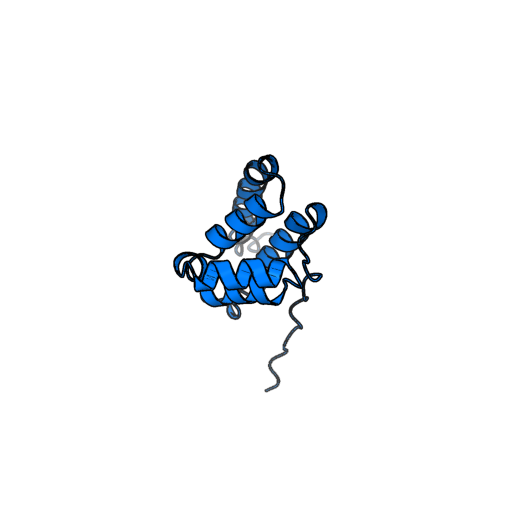71 C CA . GLN A 1 104 ? -22.096 9.431 -4.462 1.00 46.09 104 GLN A CA 1
ATOM 872 C C . GLN A 1 104 ? -22.938 9.144 -5.711 1.00 46.09 104 GLN A C 1
ATOM 874 O O . GLN A 1 104 ? -24.112 9.492 -5.721 1.00 46.09 104 GLN A O 1
ATOM 879 N N . HIS A 1 105 ? -22.400 8.454 -6.721 1.00 43.12 105 HIS A N 1
ATOM 880 C CA . HIS A 1 105 ? -23.171 8.064 -7.911 1.00 43.12 105 HIS A CA 1
ATOM 881 C C . HIS A 1 105 ? -23.796 6.656 -7.828 1.00 43.12 105 HIS A C 1
ATOM 883 O O . HIS A 1 105 ? -24.468 6.227 -8.757 1.00 43.12 105 HIS A O 1
ATOM 889 N N . GLY A 1 106 ? -23.587 5.929 -6.722 1.00 49.66 106 GLY A N 1
ATOM 890 C CA . GLY A 1 106 ? -24.139 4.582 -6.503 1.00 49.66 106 GLY A CA 1
ATOM 891 C C . GLY A 1 106 ? -25.411 4.531 -5.649 1.00 49.66 106 GLY A C 1
ATOM 892 O O . GLY A 1 106 ? -25.931 3.447 -5.406 1.00 49.66 106 GLY A O 1
ATOM 893 N N . ILE A 1 107 ? -25.901 5.677 -5.165 1.00 50.12 107 ILE A N 1
ATOM 894 C CA . ILE A 1 107 ? -27.157 5.786 -4.406 1.00 50.12 107 ILE A CA 1
ATOM 895 C C . ILE A 1 107 ? -27.893 7.041 -4.892 1.00 50.12 107 ILE A C 1
ATOM 897 O O . ILE A 1 107 ? -28.089 8.004 -4.159 1.00 50.12 107 ILE A O 1
ATOM 901 N N . GLY A 1 108 ? -28.223 7.056 -6.180 1.00 46.81 108 GLY A N 1
ATOM 902 C CA . GLY A 1 108 ? -29.016 8.100 -6.818 1.00 46.81 108 GLY A CA 1
ATOM 903 C C . GLY A 1 108 ? -29.997 7.459 -7.788 1.00 46.81 108 GLY A C 1
ATOM 904 O O . GLY A 1 108 ? -29.624 7.136 -8.906 1.00 46.81 108 GLY A O 1
ATOM 905 N N . ASN A 1 109 ? -31.229 7.275 -7.313 1.00 46.88 109 ASN A N 1
ATOM 906 C CA . ASN A 1 109 ? -32.442 6.903 -8.045 1.00 46.88 109 ASN A CA 1
ATOM 907 C C . ASN A 1 109 ? -32.515 5.512 -8.695 1.00 46.88 109 ASN A C 1
ATOM 909 O O . ASN A 1 109 ? -32.447 5.351 -9.906 1.00 46.88 109 ASN A O 1
ATOM 913 N N . ALA A 1 110 ? -32.873 4.522 -7.871 1.00 46.12 110 ALA A N 1
ATOM 914 C CA . ALA A 1 110 ? -33.640 3.350 -8.309 1.00 46.12 110 ALA A CA 1
ATOM 915 C C . ALA A 1 110 ? -35.173 3.606 -8.311 1.00 46.12 110 ALA A C 1
ATOM 917 O O . ALA A 1 110 ? -35.948 2.661 -8.211 1.00 46.12 110 ALA A O 1
ATOM 918 N N . LEU A 1 111 ? -35.623 4.868 -8.386 1.00 46.88 111 LEU A N 1
ATOM 919 C CA . LEU A 1 111 ? -37.045 5.255 -8.344 1.00 46.88 111 LEU A CA 1
ATOM 920 C C . LEU A 1 111 ? -37.425 6.345 -9.370 1.00 46.88 111 LEU A C 1
ATOM 922 O O . LEU A 1 111 ? -38.314 7.140 -9.099 1.00 46.88 111 LEU A O 1
ATOM 926 N N . ASP A 1 112 ? -36.798 6.375 -10.549 1.00 49.50 112 ASP A N 1
ATOM 927 C CA . ASP A 1 112 ? -37.207 7.282 -11.647 1.00 49.50 112 ASP A CA 1
ATOM 928 C C . ASP A 1 112 ? -37.733 6.516 -12.876 1.00 49.50 112 ASP A C 1
ATOM 930 O O . ASP A 1 112 ? -37.443 6.830 -14.021 1.00 49.50 112 ASP A O 1
ATOM 934 N N . TYR A 1 113 ? -38.496 5.448 -12.633 1.00 47.66 113 TYR A N 1
ATOM 935 C CA . TYR A 1 113 ? -39.347 4.836 -13.659 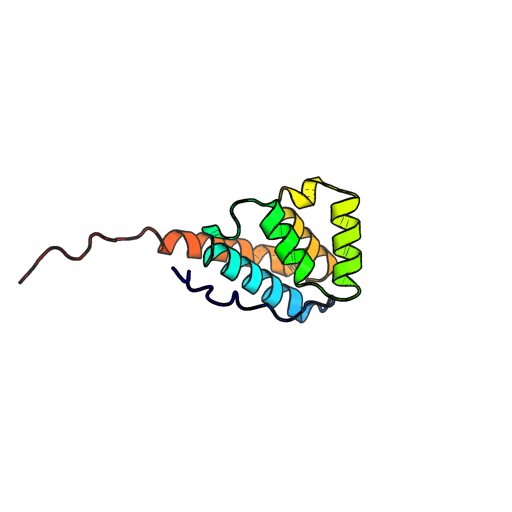1.00 47.66 113 TYR A CA 1
ATOM 936 C C . TYR A 1 113 ? -40.753 4.648 -13.099 1.00 47.66 113 TYR A C 1
ATOM 938 O O . TYR A 1 113 ? -41.219 3.527 -12.907 1.00 47.66 113 TYR A O 1
ATOM 946 N N . VAL A 1 114 ? -41.427 5.757 -12.798 1.00 60.59 114 VAL A N 1
ATOM 947 C CA . VAL A 1 114 ? -42.875 5.759 -12.578 1.00 60.59 114 VAL A CA 1
ATOM 948 C C . VAL A 1 114 ? -43.471 7.003 -13.239 1.00 60.59 114 VAL A C 1
ATOM 950 O O . VAL A 1 114 ? -43.337 8.096 -12.704 1.00 60.59 114 VAL A O 1
ATOM 953 N N . ASN A 1 115 ? -44.188 6.758 -14.345 1.00 46.09 115 ASN A N 1
ATOM 954 C CA . ASN A 1 115 ? -45.080 7.656 -15.097 1.00 46.09 115 ASN A CA 1
ATOM 955 C C . ASN A 1 115 ? -44.385 8.815 -15.844 1.00 46.09 115 ASN A C 1
ATOM 957 O O . ASN A 1 115 ? -43.523 9.491 -15.312 1.00 46.09 115 ASN A O 1
ATOM 961 N N . GLU A 1 116 ? -44.684 9.069 -17.115 1.00 39.94 116 GLU A N 1
ATOM 962 C CA . GLU A 1 116 ? -46.031 9.202 -17.669 1.00 39.94 116 GLU A CA 1
ATOM 963 C C . GLU A 1 116 ? -46.072 8.847 -19.169 1.00 39.94 116 GLU A C 1
ATOM 965 O O . GLU A 1 116 ? -45.043 8.818 -19.847 1.00 39.94 116 GLU A O 1
ATOM 970 N N . PHE A 1 117 ? -47.282 8.516 -19.618 1.00 46.84 117 PHE A N 1
ATOM 971 C CA . PHE A 1 117 ? -47.696 8.228 -20.992 1.00 46.84 117 PHE A CA 1
ATOM 972 C C . PHE A 1 117 ? -47.486 9.405 -21.953 1.00 46.84 117 PHE A C 1
ATOM 974 O O . PHE A 1 117 ? -47.566 10.565 -21.496 1.00 46.84 117 PHE A O 1
#

Foldseek 3Di:
DPPPPPPLPQQQAAALAAVCLVVLLVSLVVSCVVCVVQPVFLLSSLVSSLVSYDDPLNVVSVVCCVVPVVCSRHVVVSSLVSCVRRYDPVCVVPVVVVVVVVVVVVPDDPPPPDDDD

pLDDT: mean 71.74, std 17.11, range [37.5, 90.38]

Secondary structure (DSSP, 8-state):
---------PPPPB-S-HHHHHHHHHHHHHHHHH-GGG--SHHHHHHHHHHTB-HHHHHHHHHHHHH-GGGTT-HHHHHHHHHHHHS-TTTHHHHHHHHHHHHHTSSS-S-------

Radius of gyration: 17.17 Å; chains: 1; bounding box: 59×41×33 Å